Protein AF-A0A6C1B828-F1 (afdb_monomer_lite)

Sequence (70 aa):
MQETDDPVVIRVFGALLNAMKLGGPFDLSLLDRLSFADFTLAVDSIRVWRTQRYVLDQDRPSAAAPARAT

Organism: NCBI:txid2016596

Foldseek 3Di:
DPDCPPPLLVVQVVQLVVCLVVVHDHDCVSLVVDDPVSSVVSVVVVVVSVVVVVVVVVPPPPPDPPPPDD

pLDDT: mean 79.57, std 15.21, range [44.53, 93.56]

Secondary structure (DSSP, 8-state):
------HHHHHHHHHHHHHHHHT----GGGGGGS-HHHHHHHHHHHHHHHHHHHHHHHHS----------

Radius of gyration: 18.13 Å; chains: 1; bounding box: 50×18×54 Å

Structure (mmCIF, N/CA/C/O backbone):
data_AF-A0A6C1B828-F1
#
_entry.id   AF-A0A6C1B828-F1
#
loop_
_atom_site.group_PDB
_atom_site.id
_atom_site.type_symbol
_atom_site.label_atom_id
_atom_site.label_alt_id
_atom_site.label_comp_id
_atom_site.label_asym_id
_atom_site.label_entity_id
_atom_site.label_seq_id
_atom_site.pdbx_PD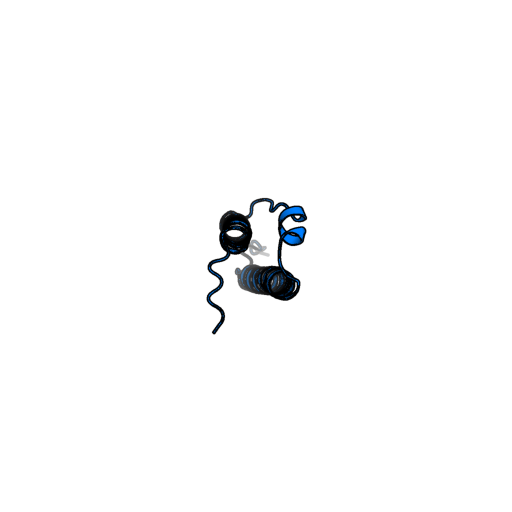B_ins_code
_atom_site.Cartn_x
_atom_site.Cartn_y
_atom_site.Cartn_z
_atom_site.occupancy
_atom_site.B_iso_or_equiv
_atom_site.auth_seq_id
_atom_site.auth_comp_id
_atom_site.auth_asym_id
_atom_site.auth_atom_id
_atom_site.pdbx_PDB_model_num
ATOM 1 N N . MET A 1 1 ? 23.616 -3.041 -2.299 1.00 44.53 1 MET A N 1
ATOM 2 C CA . MET A 1 1 ? 22.430 -2.330 -1.787 1.00 44.53 1 MET A CA 1
ATOM 3 C C . MET A 1 1 ? 21.794 -1.701 -3.007 1.00 44.53 1 MET A C 1
ATOM 5 O O . MET A 1 1 ? 22.403 -0.813 -3.581 1.00 44.53 1 MET A O 1
ATOM 9 N N . GLN A 1 2 ? 20.720 -2.296 -3.525 1.00 51.97 2 GLN A N 1
ATOM 10 C CA . GLN A 1 2 ? 20.057 -1.783 -4.721 1.00 51.97 2 GLN A CA 1
ATOM 11 C C . GLN A 1 2 ? 19.189 -0.622 -4.241 1.00 51.97 2 GLN A C 1
ATOM 13 O O . GLN A 1 2 ? 18.209 -0.838 -3.537 1.00 51.97 2 GLN A O 1
ATOM 18 N N . GLU A 1 3 ? 19.660 0.598 -4.473 1.00 53.50 3 GLU A N 1
ATOM 19 C CA . GLU A 1 3 ? 18.912 1.817 -4.193 1.00 53.50 3 GLU A CA 1
ATOM 20 C C . GLU A 1 3 ? 17.657 1.774 -5.065 1.00 53.50 3 GLU A C 1
ATOM 22 O O . GLU A 1 3 ? 17.746 1.713 -6.292 1.00 53.50 3 GLU A O 1
ATOM 27 N N . THR A 1 4 ? 16.490 1.671 -4.434 1.00 59.72 4 THR A N 1
ATOM 28 C CA . THR A 1 4 ? 15.195 1.612 -5.113 1.00 59.72 4 THR A CA 1
ATOM 29 C C . THR A 1 4 ? 14.834 3.007 -5.636 1.00 59.72 4 THR A C 1
ATOM 31 O O 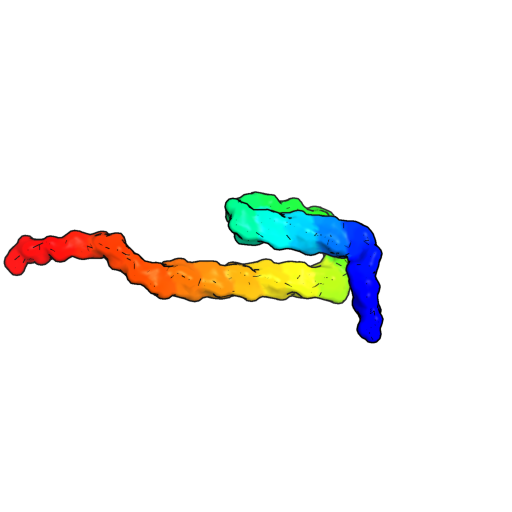. THR A 1 4 ? 13.868 3.611 -5.184 1.00 59.72 4 THR A O 1
ATOM 34 N N . ASP A 1 5 ? 15.627 3.544 -6.567 1.00 64.75 5 ASP A N 1
ATOM 35 C CA . ASP A 1 5 ? 15.366 4.826 -7.247 1.00 64.75 5 ASP A CA 1
ATOM 36 C C . ASP A 1 5 ? 14.323 4.671 -8.371 1.00 64.75 5 ASP A C 1
ATOM 38 O O . ASP A 1 5 ? 14.147 5.541 -9.218 1.00 64.75 5 ASP A O 1
ATOM 42 N N . ASP A 1 6 ? 13.609 3.541 -8.409 1.00 80.06 6 ASP A N 1
ATOM 43 C CA . ASP A 1 6 ? 12.591 3.327 -9.422 1.00 80.06 6 ASP A CA 1
ATOM 44 C C . ASP A 1 6 ? 11.383 4.244 -9.142 1.00 80.06 6 ASP A C 1
ATOM 46 O O . ASP A 1 6 ? 10.710 4.115 -8.106 1.00 80.06 6 ASP A O 1
ATOM 50 N N . PRO A 1 7 ? 11.072 5.187 -10.050 1.00 85.81 7 PRO A N 1
ATOM 51 C CA . PRO A 1 7 ? 10.045 6.195 -9.815 1.00 85.81 7 PRO A CA 1
ATOM 52 C C . PRO A 1 7 ? 8.649 5.577 -9.676 1.00 85.81 7 PRO A C 1
ATOM 54 O O . PRO A 1 7 ? 7.765 6.180 -9.056 1.00 85.81 7 PRO A O 1
ATOM 57 N N . VAL A 1 8 ? 8.429 4.375 -10.224 1.00 88.12 8 VAL A N 1
ATOM 58 C CA . VAL A 1 8 ? 7.176 3.638 -10.045 1.00 88.12 8 VAL A CA 1
ATOM 59 C C . VAL A 1 8 ? 7.073 3.150 -8.608 1.00 88.12 8 VAL A C 1
ATOM 61 O O . VAL A 1 8 ? 6.054 3.397 -7.963 1.00 88.12 8 VAL A O 1
ATOM 64 N N . VAL A 1 9 ? 8.133 2.539 -8.078 1.00 89.94 9 VAL A N 1
ATOM 65 C CA . VAL A 1 9 ? 8.151 2.019 -6.705 1.00 89.94 9 VAL A CA 1
ATOM 66 C C . VAL A 1 9 ? 7.926 3.149 -5.701 1.00 89.94 9 VAL A C 1
ATOM 68 O O . VAL A 1 9 ? 7.027 3.052 -4.862 1.00 89.94 9 VAL A O 1
ATOM 71 N N . ILE A 1 10 ? 8.635 4.272 -5.849 1.00 91.94 10 ILE A N 1
ATOM 72 C CA . ILE A 1 10 ? 8.471 5.451 -4.981 1.00 91.94 10 ILE A CA 1
ATOM 73 C C . ILE A 1 10 ? 7.020 5.947 -5.000 1.00 91.94 10 ILE A C 1
ATOM 75 O O . ILE A 1 10 ? 6.433 6.232 -3.951 1.00 91.94 10 ILE A O 1
ATOM 79 N N . ARG A 1 11 ? 6.403 6.019 -6.186 1.00 93.06 11 ARG A N 1
ATOM 80 C CA . ARG A 1 11 ? 5.020 6.485 -6.331 1.00 93.06 11 ARG A CA 1
ATOM 81 C C . ARG A 1 11 ? 4.019 5.534 -5.678 1.00 93.06 11 ARG A C 1
ATOM 83 O O . ARG A 1 11 ? 3.100 5.998 -5.001 1.00 93.06 11 ARG A O 1
ATOM 90 N N . VAL A 1 12 ? 4.183 4.226 -5.875 1.00 92.88 12 VAL A N 1
ATOM 91 C CA . VAL A 1 12 ? 3.281 3.208 -5.319 1.00 92.88 12 VAL A CA 1
ATOM 92 C C . VAL A 1 12 ? 3.393 3.165 -3.795 1.00 92.88 12 VAL A C 1
ATOM 94 O O . VAL A 1 12 ? 2.371 3.250 -3.111 1.00 92.88 12 VAL A O 1
ATOM 97 N N . PHE A 1 13 ? 4.610 3.134 -3.245 1.00 92.94 13 PHE A N 1
ATOM 98 C CA . PHE A 1 13 ? 4.820 3.164 -1.794 1.00 92.94 13 PHE A CA 1
ATOM 99 C C . PHE A 1 13 ? 4.378 4.491 -1.168 1.00 92.94 13 PHE A C 1
ATOM 101 O O . PHE A 1 13 ? 3.800 4.492 -0.081 1.00 92.94 13 PHE A O 1
ATOM 108 N N . GLY A 1 14 ? 4.564 5.618 -1.859 1.00 92.75 14 GLY A N 1
ATOM 109 C CA . GLY A 1 14 ? 4.041 6.914 -1.428 1.00 92.75 14 GLY A CA 1
ATOM 110 C C . GLY A 1 14 ? 2.513 6.925 -1.328 1.00 92.75 14 GLY A C 1
ATOM 111 O O . GLY A 1 14 ? 1.963 7.353 -0.310 1.00 92.75 14 GLY A O 1
ATOM 112 N N . ALA A 1 15 ? 1.819 6.396 -2.342 1.00 92.69 15 ALA A N 1
ATOM 113 C CA . ALA A 1 15 ? 0.363 6.253 -2.324 1.00 92.69 15 ALA A CA 1
ATOM 114 C C . ALA A 1 15 ? -0.108 5.309 -1.204 1.00 92.69 15 ALA A C 1
ATOM 116 O O . ALA A 1 15 ? -1.077 5.618 -0.507 1.00 92.69 15 ALA A O 1
ATOM 117 N N . LEU A 1 16 ? 0.611 4.204 -0.987 1.00 93.56 16 LEU A N 1
ATOM 118 C CA . LEU A 1 16 ? 0.314 3.234 0.064 1.00 93.56 16 LEU A CA 1
ATOM 119 C C . LEU A 1 16 ? 0.448 3.852 1.461 1.00 93.56 16 LEU A C 1
ATOM 121 O O . LEU A 1 16 ? -0.465 3.757 2.282 1.00 93.56 16 LEU A O 1
ATOM 125 N N . LEU A 1 17 ? 1.560 4.544 1.720 1.00 92.00 17 LEU A N 1
ATOM 126 C CA . LEU A 1 17 ? 1.797 5.255 2.976 1.00 92.00 17 LEU A CA 1
ATOM 127 C C . LEU A 1 17 ? 0.749 6.342 3.217 1.00 92.00 17 LEU A C 1
ATOM 129 O O . LEU A 1 17 ? 0.293 6.504 4.348 1.00 92.00 17 LEU A O 1
ATOM 133 N N . ASN A 1 18 ? 0.350 7.074 2.175 1.00 92.44 18 ASN A N 1
ATOM 134 C CA . ASN A 1 18 ? -0.684 8.097 2.294 1.00 92.44 18 ASN A CA 1
ATOM 135 C C . ASN A 1 18 ? -2.041 7.488 2.683 1.00 92.44 18 ASN A C 1
ATOM 137 O O . ASN A 1 18 ? -2.686 7.970 3.614 1.00 92.44 18 ASN A O 1
ATOM 141 N N . ALA A 1 19 ? -2.436 6.385 2.040 1.00 91.44 19 ALA A N 1
ATOM 142 C CA . ALA A 1 19 ? -3.663 5.666 2.373 1.00 91.44 19 ALA A CA 1
ATOM 143 C C . ALA A 1 19 ? -3.648 5.141 3.818 1.00 91.44 19 ALA A C 1
ATOM 145 O O . ALA A 1 19 ? -4.613 5.336 4.556 1.00 91.44 19 ALA A O 1
ATOM 146 N N . MET A 1 20 ? -2.526 4.564 4.264 1.00 89.12 20 MET A N 1
ATOM 147 C CA . MET A 1 20 ? -2.364 4.084 5.643 1.00 89.12 20 MET A CA 1
ATOM 148 C C . MET A 1 20 ? -2.406 5.217 6.680 1.00 89.12 20 MET A C 1
ATOM 150 O O . MET A 1 20 ? -3.009 5.054 7.741 1.00 89.12 20 MET A O 1
ATOM 154 N N . LYS A 1 21 ? -1.799 6.375 6.389 1.00 87.88 21 LYS A N 1
ATOM 155 C CA . LYS A 1 21 ? -1.807 7.542 7.291 1.00 87.88 21 LYS A CA 1
ATOM 156 C C . LYS A 1 21 ? -3.189 8.175 7.411 1.00 87.88 21 LYS A C 1
ATOM 158 O O . LYS A 1 21 ? -3.607 8.515 8.513 1.00 87.88 21 LYS A O 1
ATOM 163 N N . LEU A 1 22 ? -3.885 8.335 6.287 1.00 88.38 22 LEU A N 1
ATOM 164 C CA . LEU A 1 22 ? -5.187 9.002 6.237 1.00 88.38 22 LEU A CA 1
ATOM 165 C C . LEU A 1 22 ? -6.361 8.052 6.522 1.00 88.38 22 LEU A C 1
ATOM 167 O O . LEU A 1 22 ? -7.489 8.512 6.668 1.00 88.38 22 LEU A O 1
ATOM 171 N N . GLY A 1 23 ? -6.119 6.738 6.598 1.00 83.81 23 GLY A N 1
ATOM 172 C CA . GLY A 1 23 ? -7.183 5.733 6.679 1.00 83.81 23 GLY A CA 1
ATOM 173 C C . GLY A 1 23 ? -8.042 5.681 5.410 1.00 83.81 23 GLY A C 1
ATOM 174 O O . GLY A 1 23 ? -9.228 5.370 5.485 1.00 83.81 23 GLY A O 1
ATOM 175 N N . GLY A 1 24 ? -7.457 6.041 4.266 1.00 84.94 24 GLY A N 1
ATOM 176 C CA . GLY A 1 24 ? -8.134 6.136 2.977 1.00 84.94 24 GLY A CA 1
ATOM 177 C C . GLY A 1 24 ? -8.030 4.857 2.138 1.00 84.94 24 GLY A C 1
ATOM 178 O O . GLY A 1 24 ? -7.266 3.947 2.471 1.00 84.94 24 GLY A O 1
ATOM 179 N N . PRO A 1 25 ? -8.784 4.777 1.028 1.00 88.00 25 PRO A N 1
ATOM 180 C CA . PRO A 1 25 ? -8.667 3.674 0.085 1.00 88.00 25 PRO A CA 1
ATOM 181 C C . PRO A 1 25 ? -7.309 3.697 -0.630 1.00 88.00 25 PRO A C 1
ATOM 183 O O . PRO A 1 25 ? -6.750 4.758 -0.907 1.00 88.00 25 PRO A O 1
ATOM 186 N N . PHE A 1 26 ? -6.806 2.511 -0.964 1.00 91.44 26 PHE A N 1
ATOM 187 C CA . PHE A 1 26 ? -5.609 2.313 -1.778 1.00 91.44 26 PHE A CA 1
ATOM 188 C C . PHE A 1 26 ? -5.966 1.471 -3.007 1.00 91.44 26 PHE A C 1
ATOM 190 O O . PHE A 1 26 ? -6.654 0.458 -2.877 1.00 91.44 26 PHE A O 1
ATOM 197 N N . ASP A 1 27 ? -5.504 1.886 -4.188 1.00 91.06 27 ASP A N 1
ATOM 198 C CA . ASP A 1 27 ? -5.718 1.142 -5.430 1.00 91.06 27 ASP A CA 1
ATOM 199 C C . ASP A 1 27 ? -4.745 -0.042 -5.518 1.00 91.06 27 ASP A C 1
ATOM 201 O O . ASP A 1 27 ? -3.539 0.136 -5.683 1.00 91.06 27 ASP A O 1
ATOM 205 N N . LEU A 1 28 ? -5.274 -1.263 -5.402 1.00 89.50 28 LEU A N 1
ATOM 206 C CA . LEU A 1 28 ? -4.468 -2.488 -5.424 1.00 89.50 28 LEU A CA 1
ATOM 207 C C . LEU A 1 28 ? -3.857 -2.782 -6.800 1.00 89.50 28 LEU A C 1
ATOM 209 O O . LEU A 1 28 ? -2.848 -3.480 -6.867 1.00 89.50 28 LEU A O 1
ATOM 213 N N . SER A 1 29 ? -4.407 -2.229 -7.882 1.00 91.44 29 SER A N 1
ATOM 214 C CA . SER A 1 29 ? -3.873 -2.406 -9.240 1.00 91.44 29 SER A CA 1
ATOM 215 C C . SER A 1 29 ? -2.493 -1.762 -9.396 1.00 91.44 29 SER A C 1
ATOM 217 O O . SER A 1 29 ? -1.716 -2.154 -10.262 1.00 91.44 29 SER A O 1
ATOM 219 N N . LEU A 1 30 ? -2.147 -0.797 -8.537 1.00 90.75 30 LEU A N 1
ATOM 220 C CA . LEU A 1 30 ? -0.806 -0.216 -8.478 1.00 90.75 30 LEU A CA 1
ATOM 221 C C . LEU A 1 30 ? 0.271 -1.226 -8.059 1.00 90.75 30 LEU A C 1
ATOM 223 O O . LEU A 1 30 ? 1.431 -1.043 -8.425 1.00 90.75 30 LEU A O 1
ATOM 227 N N . LEU A 1 31 ? -0.099 -2.286 -7.333 1.00 91.69 31 LEU A N 1
ATOM 228 C CA . LEU A 1 31 ? 0.831 -3.334 -6.907 1.00 91.69 31 LEU A CA 1
ATOM 229 C C . LEU A 1 31 ? 1.295 -4.217 -8.071 1.00 91.69 31 LEU A C 1
ATOM 231 O O . LEU A 1 31 ? 2.395 -4.751 -8.010 1.00 91.69 31 LEU A O 1
ATOM 235 N N . ASP A 1 32 ? 0.500 -4.328 -9.139 1.00 90.81 32 ASP A N 1
ATOM 236 C CA . ASP A 1 32 ? 0.847 -5.096 -10.346 1.00 90.81 32 ASP A CA 1
ATOM 237 C C . ASP A 1 32 ? 2.060 -4.505 -11.085 1.00 90.81 32 ASP A C 1
ATOM 239 O O . ASP A 1 32 ? 2.774 -5.188 -11.811 1.00 90.81 32 ASP A O 1
ATOM 243 N N . ARG A 1 33 ? 2.336 -3.216 -10.854 1.00 90.12 33 ARG A N 1
ATOM 244 C CA . ARG A 1 33 ? 3.465 -2.498 -11.461 1.00 90.12 33 ARG A CA 1
ATOM 245 C C . ARG A 1 33 ? 4.788 -2.705 -10.728 1.00 90.12 33 ARG A C 1
ATOM 247 O O . ARG A 1 33 ? 5.802 -2.162 -11.158 1.00 90.12 33 ARG A O 1
ATOM 254 N N . LEU A 1 34 ? 4.767 -3.406 -9.598 1.00 91.75 34 LEU A N 1
ATOM 255 C CA . LEU A 1 34 ? 5.938 -3.651 -8.771 1.00 91.75 34 LEU A CA 1
ATOM 256 C C . LEU A 1 34 ? 6.648 -4.936 -9.200 1.00 91.75 34 LEU A C 1
ATOM 258 O O . LEU A 1 34 ? 6.029 -5.879 -9.693 1.00 91.75 34 LEU A O 1
ATOM 262 N N . SER A 1 35 ? 7.955 -5.006 -8.944 1.00 92.88 35 SER A N 1
ATOM 263 C CA . SER A 1 35 ? 8.651 -6.292 -8.976 1.00 92.88 35 SER A CA 1
ATOM 264 C C . SER A 1 35 ? 8.064 -7.227 -7.911 1.00 92.88 35 SER A C 1
ATOM 266 O O . SER A 1 35 ? 7.487 -6.776 -6.922 1.00 92.88 35 SER A O 1
ATOM 268 N N . PHE A 1 36 ? 8.253 -8.541 -8.049 1.00 90.25 36 PHE A N 1
ATOM 269 C CA . PHE A 1 36 ? 7.783 -9.492 -7.033 1.00 90.25 36 PHE A CA 1
ATOM 270 C C . PHE A 1 36 ? 8.365 -9.207 -5.632 1.00 90.25 36 PHE A C 1
ATOM 272 O O . PHE A 1 36 ? 7.683 -9.390 -4.620 1.00 90.25 36 PHE A O 1
ATOM 279 N N . ALA A 1 37 ? 9.609 -8.721 -5.567 1.00 91.25 37 ALA A N 1
ATOM 280 C CA . ALA A 1 37 ? 10.251 -8.341 -4.312 1.00 91.25 37 ALA A CA 1
ATOM 281 C C . ALA A 1 37 ? 9.562 -7.122 -3.675 1.00 91.25 37 ALA A C 1
ATOM 283 O O . ALA A 1 37 ? 9.183 -7.170 -2.504 1.00 91.25 37 ALA A O 1
ATOM 284 N N . ASP A 1 38 ? 9.324 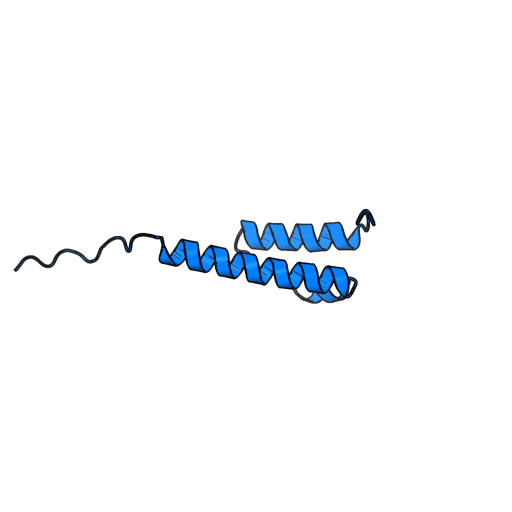-6.070 -4.461 1.00 92.31 38 ASP A N 1
ATOM 285 C CA . ASP A 1 38 ? 8.654 -4.847 -4.002 1.00 92.31 38 ASP A CA 1
ATOM 286 C C . ASP A 1 38 ? 7.178 -5.094 -3.663 1.00 92.31 38 ASP A C 1
ATOM 288 O O . ASP A 1 38 ? 6.658 -4.561 -2.683 1.00 92.31 38 ASP A O 1
ATOM 292 N N . PHE A 1 39 ? 6.507 -5.958 -4.428 1.00 93.00 39 PHE A N 1
ATOM 293 C CA . PHE A 1 39 ? 5.155 -6.428 -4.144 1.00 93.00 39 PHE A CA 1
ATOM 294 C C . PHE A 1 39 ? 5.086 -7.108 -2.774 1.00 93.00 39 PHE A C 1
ATOM 296 O O . PHE A 1 39 ? 4.236 -6.771 -1.948 1.00 93.00 39 PHE A O 1
ATOM 303 N N . THR A 1 40 ? 6.007 -8.039 -2.511 1.00 93.56 40 THR A N 1
ATOM 304 C CA . THR A 1 40 ? 6.063 -8.761 -1.234 1.00 93.56 40 THR A CA 1
ATOM 305 C C . THR A 1 40 ? 6.285 -7.789 -0.075 1.00 93.56 40 THR A C 1
ATOM 307 O O . THR A 1 40 ? 5.596 -7.878 0.942 1.00 93.56 40 THR A O 1
ATOM 310 N N . LEU A 1 41 ? 7.177 -6.810 -0.254 1.00 92.69 41 LEU A N 1
ATOM 311 C CA . LEU A 1 41 ? 7.428 -5.761 0.733 1.00 92.69 41 LEU A CA 1
ATOM 312 C C . LEU A 1 41 ? 6.187 -4.886 0.987 1.00 92.69 41 LEU A C 1
ATOM 314 O O . LEU A 1 41 ? 5.874 -4.577 2.140 1.00 92.69 41 LEU A O 1
ATOM 318 N N . ALA A 1 42 ? 5.459 -4.502 -0.065 1.00 91.81 42 ALA A N 1
ATOM 319 C CA . ALA A 1 42 ? 4.2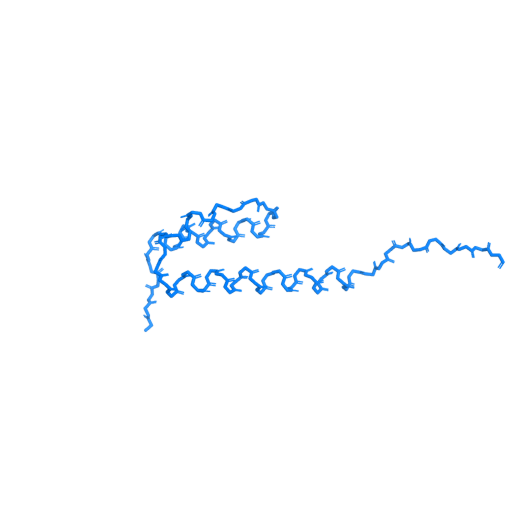33 -3.717 0.052 1.00 91.81 42 ALA A CA 1
ATOM 320 C C . ALA A 1 42 ? 3.143 -4.483 0.822 1.00 91.81 42 ALA A C 1
ATOM 322 O O . ALA A 1 42 ? 2.523 -3.932 1.735 1.00 91.81 42 ALA A O 1
ATOM 323 N N . VAL A 1 43 ? 2.944 -5.768 0.510 1.00 91.38 43 VAL A N 1
ATOM 324 C CA . VAL A 1 43 ? 1.965 -6.628 1.195 1.00 91.38 43 VAL A CA 1
ATOM 325 C C . VAL A 1 43 ? 2.335 -6.845 2.663 1.00 91.38 43 VAL A C 1
ATOM 327 O O . VAL A 1 43 ? 1.464 -6.742 3.534 1.00 91.38 43 VAL A O 1
ATOM 330 N N . ASP A 1 44 ? 3.611 -7.098 2.961 1.00 92.00 44 ASP A N 1
ATOM 331 C CA . ASP A 1 44 ? 4.066 -7.277 4.342 1.00 92.00 44 ASP A CA 1
ATOM 332 C C . ASP A 1 44 ? 3.890 -5.989 5.163 1.00 92.00 44 ASP A C 1
ATOM 334 O O . ASP A 1 44 ? 3.347 -6.019 6.269 1.00 92.00 44 ASP A O 1
ATOM 338 N N . SER A 1 45 ? 4.188 -4.831 4.565 1.00 89.62 45 SER A N 1
ATOM 339 C CA . SER A 1 45 ? 3.963 -3.517 5.185 1.00 89.62 45 SER A CA 1
ATOM 340 C C . SER A 1 45 ? 2.492 -3.292 5.557 1.00 89.62 45 SER A C 1
ATOM 342 O O . SER A 1 45 ? 2.191 -2.836 6.664 1.00 89.62 45 SER A O 1
ATOM 344 N N . ILE A 1 46 ? 1.557 -3.662 4.671 1.00 88.06 46 ILE A N 1
ATOM 345 C CA . ILE A 1 46 ? 0.110 -3.589 4.945 1.00 88.06 46 ILE A CA 1
ATOM 346 C C . ILE A 1 46 ? -0.265 -4.496 6.122 1.00 88.06 46 ILE A C 1
ATOM 348 O O . ILE A 1 46 ? -1.057 -4.106 6.987 1.00 88.06 46 ILE A O 1
ATOM 352 N N . ARG A 1 47 ? 0.293 -5.711 6.165 1.00 88.56 47 ARG A N 1
ATOM 353 C CA . ARG A 1 47 ? 0.038 -6.676 7.238 1.00 88.56 47 ARG A CA 1
ATOM 354 C C . ARG A 1 47 ? 0.526 -6.146 8.583 1.00 88.56 47 ARG A C 1
ATOM 356 O O . ARG A 1 47 ? -0.239 -6.171 9.547 1.00 88.56 47 ARG A O 1
ATOM 363 N N . VAL A 1 48 ? 1.753 -5.632 8.642 1.00 88.25 48 VAL A N 1
ATOM 364 C CA . VAL A 1 48 ? 2.331 -5.039 9.857 1.00 88.25 48 VAL A CA 1
ATOM 365 C C . VAL A 1 48 ? 1.493 -3.854 10.331 1.00 88.25 48 VAL A C 1
ATOM 367 O O . VAL A 1 48 ? 1.130 -3.801 11.507 1.00 88.25 48 VAL A O 1
ATOM 370 N N . TRP A 1 49 ? 1.107 -2.953 9.424 1.00 85.19 49 TRP A N 1
ATOM 371 C CA . TRP A 1 49 ? 0.264 -1.805 9.762 1.00 85.19 49 TRP A CA 1
ATOM 372 C C . TRP A 1 49 ? -1.092 -2.227 10.350 1.00 85.19 49 TRP A C 1
ATOM 374 O O . TRP A 1 49 ? -1.526 -1.672 11.361 1.00 85.19 49 TRP A O 1
ATOM 384 N N . ARG A 1 50 ? -1.747 -3.250 9.779 1.00 83.38 50 ARG A N 1
ATOM 385 C CA . ARG A 1 50 ? -3.004 -3.793 10.329 1.00 83.38 50 ARG A CA 1
ATOM 386 C C . ARG A 1 50 ? -2.818 -4.382 11.722 1.00 83.38 50 ARG A C 1
ATOM 388 O O . ARG A 1 50 ? -3.647 -4.121 12.589 1.00 83.38 50 ARG A O 1
ATOM 395 N N . THR A 1 51 ? -1.745 -5.136 11.947 1.00 84.44 51 THR A N 1
ATOM 396 C CA . THR A 1 51 ? -1.437 -5.708 13.266 1.00 84.44 51 THR A CA 1
ATOM 397 C C . THR A 1 51 ? -1.202 -4.610 14.300 1.00 84.44 51 THR A C 1
ATOM 399 O O . THR A 1 51 ? -1.785 -4.655 15.377 1.00 84.44 51 THR A O 1
ATOM 402 N N . GLN A 1 52 ? -0.414 -3.584 13.965 1.00 76.81 52 GLN A N 1
ATOM 403 C CA . GLN A 1 52 ? -0.177 -2.444 14.856 1.00 76.81 52 GLN A CA 1
ATOM 404 C C . GLN A 1 52 ? -1.468 -1.688 15.170 1.00 76.81 52 GLN A C 1
ATOM 406 O O . GLN A 1 52 ? -1.707 -1.324 16.319 1.00 76.81 52 GLN A O 1
ATOM 411 N N . ARG A 1 53 ? -2.331 -1.486 14.167 1.00 74.44 53 ARG A N 1
ATOM 412 C CA . ARG A 1 53 ? -3.628 -0.838 14.369 1.00 74.44 53 ARG A CA 1
ATOM 413 C C . ARG A 1 53 ? -4.559 -1.675 15.242 1.00 74.44 53 ARG A C 1
ATOM 415 O O . ARG A 1 53 ? -5.268 -1.103 16.056 1.00 7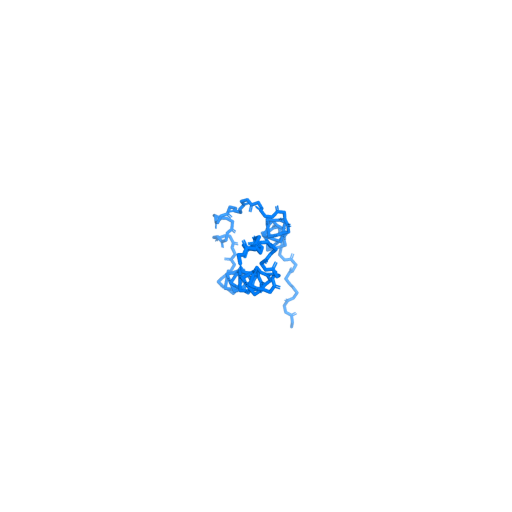4.44 53 ARG A O 1
ATOM 422 N N . TYR A 1 54 ? -4.539 -2.999 15.097 1.00 66.69 54 TYR A N 1
ATOM 423 C CA . TYR A 1 54 ? -5.305 -3.901 15.954 1.00 66.69 54 TYR A CA 1
ATOM 424 C C . TYR A 1 54 ? -4.821 -3.840 17.408 1.00 66.69 54 TYR A C 1
ATOM 426 O O . TYR A 1 54 ? -5.637 -3.681 18.307 1.00 66.69 54 TYR A O 1
ATOM 434 N N . VAL A 1 55 ? -3.503 -3.863 17.638 1.00 68.69 55 VAL A N 1
ATOM 435 C CA . VAL A 1 55 ? -2.920 -3.694 18.982 1.00 68.69 55 VAL A CA 1
ATOM 436 C C . VAL A 1 55 ? -3.311 -2.343 19.588 1.00 68.69 55 VAL A C 1
ATOM 438 O O . VAL A 1 55 ? -3.731 -2.291 20.737 1.00 68.69 55 VAL A O 1
ATOM 441 N N . LEU A 1 56 ? -3.242 -1.258 18.811 1.00 66.75 56 LEU A N 1
ATOM 442 C CA . LEU A 1 56 ? -3.625 0.079 19.272 1.00 66.75 56 LEU A CA 1
ATOM 443 C C . LEU A 1 56 ? -5.129 0.193 19.589 1.00 66.75 56 LEU A C 1
ATOM 445 O O . LEU A 1 56 ? -5.512 0.919 20.502 1.00 66.75 56 LEU A O 1
ATOM 449 N N . ASP A 1 57 ? -5.984 -0.500 18.833 1.00 60.53 57 ASP A N 1
ATOM 450 C CA . ASP A 1 57 ? -7.431 -0.525 19.078 1.00 60.53 57 ASP A CA 1
ATOM 451 C C . ASP A 1 57 ? -7.785 -1.362 20.319 1.00 60.53 57 ASP A C 1
ATOM 453 O O . ASP A 1 57 ? -8.680 -0.985 21.070 1.00 60.53 57 ASP A O 1
ATOM 457 N N . GLN A 1 58 ? -7.037 -2.440 20.588 1.00 61.44 58 GLN A N 1
ATOM 458 C CA . GLN A 1 58 ? -7.184 -3.248 21.804 1.00 61.44 58 GLN A CA 1
ATOM 459 C C . GLN A 1 58 ? -6.641 -2.565 23.066 1.00 61.44 58 GLN A C 1
ATOM 461 O O . GLN A 1 58 ? -7.191 -2.771 24.146 1.00 61.44 58 GLN A O 1
ATOM 466 N N . ASP A 1 59 ? -5.579 -1.766 22.941 1.00 58.09 59 ASP A N 1
ATOM 467 C CA . ASP A 1 59 ? -4.983 -1.017 24.056 1.00 58.09 59 ASP A CA 1
ATOM 468 C C . ASP A 1 59 ? -5.754 0.272 24.375 1.00 58.09 59 ASP A C 1
ATOM 470 O O . ASP A 1 59 ? -5.579 0.861 25.441 1.00 58.09 59 ASP A O 1
ATOM 474 N N . ARG A 1 60 ? -6.664 0.708 23.487 1.00 54.78 60 ARG A N 1
ATOM 475 C CA . ARG A 1 60 ? -7.585 1.798 23.808 1.00 54.78 60 ARG A CA 1
ATOM 476 C C . ARG A 1 60 ? -8.411 1.353 25.021 1.00 54.78 60 ARG A C 1
ATOM 478 O O . ARG A 1 60 ? -9.224 0.435 24.879 1.00 54.78 60 ARG A O 1
ATOM 485 N N . PRO A 1 61 ? -8.272 1.999 26.197 1.00 51.94 61 PRO A N 1
ATOM 486 C CA . PRO A 1 61 ? -9.123 1.678 27.325 1.00 51.94 61 PRO A CA 1
ATOM 487 C C . PRO A 1 61 ? -10.558 1.865 26.851 1.00 51.94 61 PRO A C 1
ATOM 489 O O . PRO A 1 61 ? -10.901 2.917 26.305 1.00 51.94 61 PRO A O 1
ATOM 492 N N . SER A 1 62 ? -11.364 0.814 26.991 1.00 55.28 62 SER A N 1
ATOM 493 C CA . SER A 1 62 ? -12.792 0.844 26.709 1.00 55.28 62 SER A CA 1
ATOM 494 C C . SER A 1 62 ? -13.407 1.939 27.580 1.00 55.28 62 SER A C 1
ATOM 496 O O . SER A 1 62 ? -13.699 1.744 28.759 1.00 55.28 62 SER A O 1
ATOM 498 N N . ALA A 1 63 ? -13.487 3.151 27.038 1.00 59.56 63 ALA A N 1
ATOM 499 C CA . ALA A 1 63 ? -14.072 4.273 27.730 1.00 59.56 63 ALA A CA 1
ATOM 500 C C . ALA A 1 63 ? -15.578 4.007 27.816 1.00 59.56 63 ALA A C 1
ATOM 502 O O . ALA A 1 63 ? -16.259 3.934 26.797 1.00 59.56 63 ALA A O 1
ATOM 503 N N . ALA A 1 64 ? -16.054 3.898 29.057 1.00 56.25 64 ALA A N 1
ATOM 504 C CA . ALA A 1 64 ? -17.451 3.868 29.476 1.00 56.25 64 ALA A CA 1
ATOM 505 C C . ALA A 1 64 ? -18.230 2.560 29.234 1.00 56.25 64 ALA A C 1
ATOM 507 O O . ALA A 1 64 ? -19.161 2.500 28.435 1.00 56.25 64 ALA A O 1
ATOM 508 N N . ALA A 1 65 ? -18.008 1.570 30.101 1.00 57.81 65 ALA A N 1
ATOM 509 C CA . ALA A 1 65 ? -19.177 0.975 30.742 1.00 57.81 65 ALA A CA 1
ATOM 510 C C . ALA A 1 65 ? -19.661 1.985 31.802 1.00 57.81 65 ALA A C 1
ATOM 512 O O . ALA A 1 65 ? -18.901 2.263 32.735 1.00 57.81 65 ALA A O 1
ATOM 513 N N . PRO A 1 66 ? -20.856 2.599 31.685 1.00 53.44 66 PRO A N 1
ATOM 514 C CA . PRO A 1 66 ? -21.386 3.387 32.786 1.00 53.44 66 PRO A CA 1
ATOM 515 C C . PRO A 1 66 ? -21.543 2.452 33.985 1.00 53.44 66 PRO A C 1
ATOM 517 O O . PRO A 1 66 ? -22.188 1.405 33.885 1.00 53.44 66 PRO A O 1
ATOM 520 N N . ALA A 1 67 ? -20.921 2.818 35.105 1.00 59.50 67 ALA A N 1
ATOM 521 C CA . ALA A 1 67 ? -21.125 2.150 36.377 1.00 59.50 67 ALA A CA 1
ATOM 522 C C . ALA A 1 67 ? -22.633 2.138 36.668 1.00 59.50 67 ALA A C 1
ATOM 524 O O . ALA A 1 67 ? -23.225 3.174 36.975 1.00 59.50 67 ALA A O 1
ATOM 525 N N . ARG A 1 68 ? -23.278 0.974 36.526 1.00 56.12 68 ARG A N 1
ATOM 526 C CA . ARG A 1 68 ? -24.620 0.774 37.073 1.00 56.12 68 ARG A CA 1
ATOM 527 C C . ARG A 1 68 ? -24.465 0.803 38.586 1.00 56.12 68 ARG A C 1
ATOM 529 O O . ARG A 1 68 ? -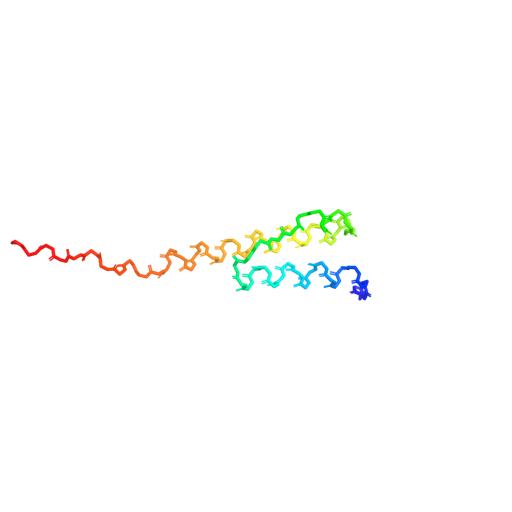23.968 -0.152 39.170 1.00 56.12 68 ARG A O 1
ATOM 536 N N . ALA A 1 69 ? -24.860 1.919 39.189 1.00 58.44 69 ALA A N 1
ATOM 537 C CA . ALA A 1 69 ? -25.152 1.976 40.608 1.00 58.44 69 ALA A CA 1
ATOM 538 C C . ALA A 1 69 ? -26.358 1.065 40.877 1.00 58.44 69 ALA A C 1
ATOM 540 O O . ALA A 1 69 ? -27.426 1.278 40.298 1.00 58.44 69 ALA A O 1
ATOM 541 N N . THR A 1 70 ? -26.174 0.050 41.718 1.00 60.12 70 THR A N 1
ATOM 542 C CA . THR A 1 70 ? -27.250 -0.533 42.521 1.00 60.12 70 THR A CA 1
ATOM 543 C C . THR A 1 70 ? -26.685 -1.041 43.832 1.00 60.12 70 THR A C 1
ATOM 545 O O . THR A 1 70 ? -25.532 -1.527 43.815 1.00 60.12 70 THR A O 1
#